Protein AF-A0A935FAE1-F1 (afdb_monomer_lite)

pLDDT: mean 83.18, std 10.54, range [58.38, 96.12]

Foldseek 3Di:
DVVVLVVVLVVLLCCLPPVCCVVPVVVNVVQDPVNSVVVSVVVSVVCVVVVVVVVVVVVVVVVVVPPVVVVVVVVVVVVPPPVVVVVVCVVVVVVVVVVVVVCVVVVVVVVVVVVVVVVVVD

Secondary structure (DSSP, 8-state):
-TTTHHHHHHHHHHIIIIIHHHH-HHHHTT--HHHHHHHHHHHHHHHHHHHHHHHHHHHHHHHHH--HHHHHHHHHHTTSSHHHHHHHHHHHHHHHHHHHHHHHHHHHHHHHHHHHHHHHH-

Sequence (122 aa):
MKKIMPMLESHIDHFLRVKLSDEMPVISMFIGDKTIQKMKSAFMQEIETLFPKVMKQYAVNLKDELDIESIVTAKVAAFSSDKLEDILYQIMSKEFRFVEIIGAVIGFLIGAFQVLITWLTR

Radius of gyration: 40.35 Å; chains: 1; bounding box: 68×27×110 Å

Structure (mmCIF, N/CA/C/O backbone):
data_AF-A0A935FAE1-F1
#
_entry.id   AF-A0A935FAE1-F1
#
loop_
_atom_site.group_PDB
_atom_site.id
_atom_site.type_symbol
_atom_site.label_atom_id
_atom_site.label_alt_id
_atom_site.label_comp_id
_atom_site.label_asym_id
_atom_site.label_entity_id
_atom_site.label_seq_id
_atom_site.pdbx_PDB_ins_code
_atom_site.Cartn_x
_atom_site.Cartn_y
_atom_site.Cartn_z
_atom_site.occupancy
_atom_site.B_iso_or_equiv
_atom_site.auth_seq_id
_atom_site.auth_comp_id
_atom_site.auth_asym_id
_atom_site.auth_atom_id
_atom_site.pdbx_PDB_model_num
ATOM 1 N N . MET A 1 1 ? -8.124 8.651 11.656 1.00 58.38 1 MET A N 1
ATOM 2 C CA . MET A 1 1 ? -8.976 8.289 12.816 1.00 58.38 1 MET A CA 1
ATOM 3 C C . MET A 1 1 ? -10.425 8.766 12.672 1.00 58.38 1 MET A C 1
ATOM 5 O O . MET A 1 1 ? -11.312 7.933 12.778 1.00 58.38 1 MET A O 1
ATOM 9 N N . LYS A 1 2 ? -10.688 10.039 12.317 1.00 62.22 2 LYS A N 1
ATOM 10 C CA . LYS A 1 2 ? -12.053 10.614 12.213 1.00 62.22 2 LYS A CA 1
ATOM 11 C C . LYS A 1 2 ? -13.053 9.896 11.282 1.00 62.22 2 LYS A C 1
ATOM 13 O O . LYS A 1 2 ? -14.246 10.038 11.488 1.00 62.22 2 LYS A O 1
ATOM 18 N N . LYS A 1 3 ? -12.598 9.125 10.284 1.00 72.56 3 LYS A N 1
ATOM 19 C CA . LYS A 1 3 ? -13.487 8.348 9.393 1.00 72.56 3 LYS A CA 1
ATOM 20 C C . LYS A 1 3 ? -13.879 6.967 9.940 1.00 72.56 3 LYS A C 1
ATOM 22 O O . LYS A 1 3 ? -14.879 6.424 9.501 1.00 72.56 3 LYS A O 1
ATOM 27 N N . ILE A 1 4 ? -13.101 6.401 10.870 1.00 80.56 4 ILE A N 1
ATOM 28 C CA . ILE A 1 4 ? -13.286 5.016 11.350 1.00 80.56 4 ILE A CA 1
ATOM 29 C C . ILE A 1 4 ? -14.058 4.993 12.673 1.00 80.56 4 ILE A C 1
ATOM 31 O O . ILE A 1 4 ? -14.903 4.128 12.867 1.00 80.56 4 ILE A O 1
ATOM 35 N N . MET A 1 5 ? -13.836 5.985 13.543 1.00 82.56 5 MET A N 1
ATOM 36 C CA . MET A 1 5 ? -14.587 6.146 14.795 1.00 82.56 5 MET A CA 1
ATOM 37 C C . MET A 1 5 ? -16.115 6.108 14.626 1.00 82.56 5 MET A C 1
ATOM 39 O O . MET A 1 5 ? -16.736 5.323 15.334 1.00 82.56 5 MET A O 1
ATOM 43 N N . PRO A 1 6 ? -16.737 6.843 13.678 1.00 86.31 6 PRO A N 1
ATOM 44 C CA . PRO A 1 6 ? -18.191 6.777 13.505 1.00 86.31 6 PRO A CA 1
ATOM 45 C C . PRO A 1 6 ? -18.682 5.395 13.043 1.00 86.31 6 PRO A C 1
ATOM 47 O O . PRO A 1 6 ? -19.792 4.990 13.377 1.00 86.31 6 PRO A O 1
ATOM 50 N N . MET A 1 7 ? -17.858 4.641 12.306 1.00 87.44 7 MET A N 1
ATOM 51 C CA . MET A 1 7 ? -18.199 3.280 11.883 1.00 87.44 7 MET A CA 1
ATOM 52 C C . MET A 1 7 ? -18.105 2.284 13.049 1.00 87.44 7 MET A C 1
ATOM 54 O O . MET A 1 7 ? -19.021 1.490 13.242 1.00 87.44 7 MET A O 1
ATOM 58 N N . LEU A 1 8 ? -17.053 2.376 13.871 1.00 88.75 8 LEU A N 1
ATOM 59 C CA . LEU A 1 8 ? -16.907 1.576 15.096 1.00 88.75 8 LEU A CA 1
ATOM 60 C C . LEU A 1 8 ? -18.029 1.856 16.094 1.00 88.75 8 LEU A C 1
ATOM 62 O O . LEU A 1 8 ? -18.600 0.926 16.658 1.00 88.75 8 LEU A O 1
ATOM 66 N N . GLU A 1 9 ? -18.386 3.126 16.258 1.00 89.56 9 GLU A N 1
ATOM 67 C CA . GLU A 1 9 ? -19.483 3.545 17.121 1.00 89.56 9 GLU A CA 1
ATOM 68 C C . GLU A 1 9 ? -20.817 2.925 16.683 1.00 89.56 9 GLU A C 1
ATOM 70 O O . GLU A 1 9 ? -21.550 2.377 17.510 1.00 89.56 9 GLU A O 1
ATOM 75 N N . SER A 1 10 ? -21.112 2.975 15.379 1.00 91.12 10 SER A N 1
ATOM 76 C CA . SER A 1 10 ? -22.310 2.360 14.804 1.00 91.12 10 SER A CA 1
ATOM 77 C C . SER A 1 10 ? -22.308 0.838 14.969 1.00 91.12 10 SER A C 1
ATOM 79 O O . SER A 1 10 ? -23.345 0.258 15.290 1.00 91.12 10 SER A O 1
ATOM 81 N N . HIS A 1 11 ? -21.153 0.188 14.811 1.00 91.25 11 HIS A N 1
ATOM 82 C CA . HIS A 1 11 ? -21.037 -1.260 14.961 1.00 91.25 11 HIS A CA 1
ATOM 83 C C . HIS A 1 11 ? -21.222 -1.718 16.416 1.00 91.25 11 HIS A C 1
ATOM 85 O O . HIS A 1 11 ? -21.901 -2.713 16.659 1.00 91.25 11 HIS A O 1
ATOM 91 N N . ILE A 1 12 ? -20.673 -0.978 17.386 1.00 91.38 12 ILE A N 1
ATOM 92 C CA . ILE A 1 12 ? -20.863 -1.258 18.818 1.00 91.38 12 ILE A CA 1
ATOM 93 C C . ILE A 1 12 ? -22.325 -1.074 19.216 1.00 91.38 12 ILE A C 1
ATOM 95 O O . ILE A 1 12 ? -22.876 -1.928 19.908 1.00 91.38 12 ILE A O 1
ATOM 99 N N . ASP A 1 13 ? -22.970 0.006 18.772 1.00 90.44 13 ASP A N 1
ATOM 100 C CA . ASP A 1 13 ? -24.384 0.240 19.076 1.00 90.44 13 ASP A CA 1
ATOM 101 C C . ASP A 1 13 ? -25.273 -0.866 18.482 1.00 90.44 13 ASP A C 1
ATOM 103 O O . ASP A 1 13 ? -26.112 -1.434 19.184 1.00 90.44 13 ASP A O 1
ATOM 107 N N . HIS A 1 14 ? -25.010 -1.262 17.232 1.00 91.69 14 HIS A N 1
ATOM 108 C CA . HIS A 1 14 ? -25.688 -2.391 16.598 1.00 91.69 14 HIS A CA 1
ATOM 109 C C . HIS A 1 14 ? -25.452 -3.706 17.356 1.00 91.69 14 HIS A C 1
ATOM 111 O O . HIS A 1 14 ? -26.395 -4.465 17.586 1.00 91.69 14 HIS A O 1
ATOM 117 N N . PHE A 1 15 ? -24.216 -3.977 17.787 1.00 90.38 15 PHE A N 1
ATOM 118 C CA . PHE A 1 15 ? -23.899 -5.182 18.548 1.00 90.38 15 PHE A CA 1
ATOM 119 C C . PHE A 1 15 ? -24.669 -5.238 19.871 1.00 90.38 15 PHE A C 1
ATOM 121 O O . PHE A 1 15 ? -25.326 -6.237 20.152 1.00 90.38 15 PHE A O 1
ATOM 128 N N . LEU A 1 16 ? -24.636 -4.157 20.654 1.00 90.00 16 LEU A N 1
ATOM 129 C CA . LEU A 1 16 ? -25.272 -4.102 21.972 1.00 90.00 16 LEU A CA 1
ATOM 130 C C . LEU A 1 16 ? -26.803 -4.176 21.903 1.00 90.00 16 LEU A C 1
ATOM 132 O O . LEU A 1 16 ? -27.421 -4.686 22.832 1.00 90.00 16 LEU A O 1
ATOM 136 N N . ARG A 1 17 ? -27.420 -3.671 20.828 1.00 87.19 17 ARG A N 1
ATOM 137 C CA . ARG A 1 17 ? -28.886 -3.646 20.682 1.00 87.19 17 ARG A CA 1
ATOM 138 C C . ARG A 1 17 ? -29.444 -4.894 20.013 1.00 87.19 17 ARG A C 1
ATOM 140 O O . ARG A 1 17 ? -30.463 -5.420 20.457 1.00 87.19 17 ARG A O 1
ATOM 147 N N . VAL A 1 18 ? -28.790 -5.349 18.947 1.00 88.62 18 VAL A N 1
ATOM 148 C CA . VAL A 1 18 ? -29.293 -6.427 18.088 1.00 88.62 18 VAL A CA 1
ATOM 149 C C . VAL A 1 18 ? -28.636 -7.744 18.470 1.00 88.62 18 VAL A C 1
ATOM 151 O O . VAL A 1 18 ? -29.297 -8.641 18.985 1.00 88.62 18 VAL A O 1
ATOM 154 N N . LYS A 1 19 ? -27.318 -7.848 18.276 1.00 87.44 19 LYS A N 1
ATOM 155 C CA . LYS A 1 19 ? -26.590 -9.116 18.431 1.00 87.44 19 LYS A CA 1
ATOM 156 C C . LYS A 1 19 ? -26.567 -9.624 19.872 1.00 87.44 19 LYS A C 1
ATOM 158 O O . LYS A 1 19 ? -26.698 -10.820 20.088 1.00 87.44 19 LYS A O 1
ATOM 163 N N . LEU A 1 20 ? -26.440 -8.735 20.854 1.00 87.62 20 LEU A N 1
ATOM 164 C CA . LEU A 1 20 ? -26.444 -9.113 22.267 1.00 87.62 20 LEU A CA 1
ATOM 165 C C . LEU A 1 20 ? -27.806 -9.668 22.702 1.00 87.62 20 LEU A C 1
ATOM 167 O O . LEU A 1 20 ? -27.858 -10.623 23.469 1.00 87.62 20 LEU A O 1
ATOM 171 N N . SER A 1 21 ? -28.897 -9.089 22.197 1.00 84.75 21 SER A N 1
ATOM 172 C CA . SER A 1 21 ? -30.255 -9.563 22.479 1.00 84.75 21 SER A CA 1
ATOM 173 C C . SER A 1 21 ? -30.541 -10.920 21.842 1.00 84.75 21 SER A C 1
ATOM 175 O O . SER A 1 21 ? -31.266 -11.716 22.431 1.00 84.75 21 SER A O 1
ATOM 177 N N . ASP A 1 22 ? -29.963 -11.171 20.668 1.00 88.00 22 ASP A N 1
ATOM 178 C CA . ASP A 1 22 ? -30.101 -12.420 19.916 1.00 88.00 22 ASP A CA 1
ATOM 179 C C . ASP A 1 22 ? -29.318 -13.572 20.573 1.00 88.00 22 ASP A C 1
ATOM 181 O O . ASP A 1 22 ? -29.855 -14.649 20.814 1.00 88.00 22 ASP A O 1
ATOM 185 N N . GLU A 1 23 ? -28.060 -13.323 20.949 1.00 90.50 23 GLU A N 1
ATOM 186 C CA . GLU A 1 23 ? -27.169 -14.344 21.521 1.00 90.50 23 GLU A CA 1
ATOM 187 C C . GLU A 1 23 ? -27.379 -14.537 23.036 1.00 90.50 23 GLU A C 1
ATOM 1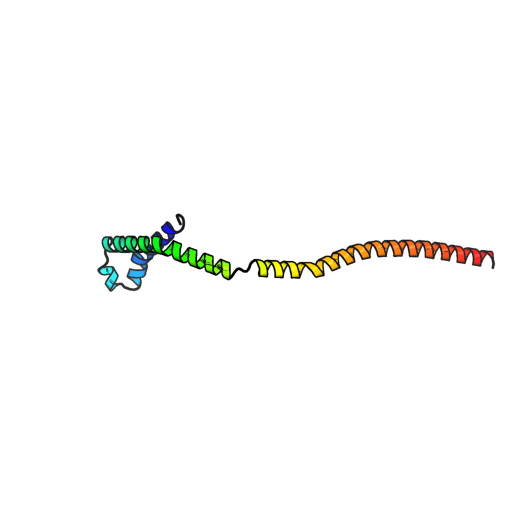89 O O . GLU A 1 23 ? -27.205 -15.635 23.567 1.00 90.50 23 GLU A O 1
ATOM 194 N N . MET A 1 24 ? -27.729 -13.469 23.765 1.00 88.19 24 MET A N 1
ATOM 195 C CA . MET A 1 24 ? -27.830 -13.461 25.233 1.00 88.19 24 MET A CA 1
ATOM 196 C C . MET A 1 24 ? -29.125 -12.788 25.728 1.00 88.19 24 MET A C 1
ATOM 198 O O . MET A 1 24 ? -29.076 -11.778 26.443 1.00 88.19 24 MET A O 1
ATOM 202 N N . PRO A 1 25 ? -30.302 -13.369 25.429 1.00 83.06 25 PRO A N 1
ATOM 203 C CA . PRO A 1 25 ? -31.600 -12.755 25.712 1.00 83.06 25 PRO A CA 1
ATOM 204 C C . PRO A 1 25 ? -31.861 -12.516 27.204 1.00 83.06 25 PRO A C 1
ATOM 206 O O . PRO A 1 25 ? -32.504 -11.539 27.570 1.00 83.06 25 PRO A O 1
ATOM 209 N N . VAL A 1 26 ? -31.342 -13.362 28.102 1.00 87.88 26 VAL A N 1
ATOM 210 C CA . VAL A 1 26 ? -31.504 -13.152 29.555 1.00 87.88 26 VAL A CA 1
ATOM 211 C C . VAL A 1 26 ? -30.785 -11.884 30.008 1.00 87.88 26 VAL A C 1
ATOM 213 O O . VAL A 1 26 ? -31.309 -11.147 30.835 1.00 87.88 26 VAL A O 1
ATOM 216 N N . ILE A 1 27 ? -29.603 -11.603 29.456 1.00 83.69 27 ILE A N 1
ATOM 217 C CA . ILE A 1 27 ? -28.794 -10.451 29.860 1.00 83.69 27 ILE A CA 1
ATOM 218 C C . ILE A 1 27 ? -29.365 -9.157 29.274 1.00 83.69 27 ILE A C 1
ATOM 220 O O . ILE A 1 27 ? -29.403 -8.144 29.974 1.00 83.69 27 ILE A O 1
ATOM 224 N N . SER A 1 28 ? -29.865 -9.181 28.036 1.00 82.81 28 SER A N 1
ATOM 225 C CA . SER A 1 28 ? -30.461 -7.995 27.408 1.00 82.81 28 SER A CA 1
ATOM 226 C C . SER A 1 28 ? -31.678 -7.465 28.176 1.00 82.81 28 SER A C 1
ATOM 228 O O . SER A 1 28 ? -31.849 -6.253 28.269 1.00 82.81 28 SER A O 1
ATOM 230 N N . MET A 1 29 ? -32.456 -8.336 28.830 1.00 80.38 29 MET A N 1
ATOM 231 C CA . MET A 1 29 ? -33.584 -7.926 29.682 1.00 80.38 29 MET A CA 1
ATOM 232 C C . MET A 1 29 ? -33.161 -7.087 30.902 1.00 80.38 29 MET A C 1
ATOM 234 O O . MET A 1 29 ? -33.939 -6.263 31.380 1.00 80.38 29 MET A O 1
ATOM 238 N N . PHE A 1 30 ? -31.932 -7.264 31.399 1.00 83.69 30 PHE A N 1
ATOM 239 C CA . PHE A 1 30 ? -31.373 -6.477 32.508 1.00 83.69 30 PHE A CA 1
ATOM 240 C C . PHE A 1 30 ? -30.548 -5.268 32.034 1.00 83.69 30 PHE A C 1
ATOM 242 O O . PHE A 1 30 ? -30.218 -4.386 32.833 1.00 83.69 30 PHE A O 1
ATOM 249 N N . ILE A 1 31 ? -30.217 -5.195 30.741 1.00 84.19 31 ILE A N 1
ATOM 250 C CA . ILE A 1 31 ? -29.442 -4.107 30.141 1.00 84.19 31 ILE A CA 1
ATOM 251 C C . ILE A 1 31 ? -30.398 -3.126 29.451 1.00 84.19 31 ILE A C 1
ATOM 253 O O . ILE A 1 31 ? -30.781 -3.286 28.299 1.00 84.19 31 ILE A O 1
ATOM 257 N N . GLY A 1 32 ? -30.752 -2.054 30.161 1.00 85.25 32 GLY A N 1
ATOM 258 C CA . GLY A 1 32 ? -31.488 -0.929 29.575 1.00 85.25 32 GLY A CA 1
ATOM 259 C C . GLY A 1 32 ? -30.595 0.041 28.788 1.00 85.25 32 GLY A C 1
ATOM 260 O O . GLY A 1 32 ? -29.365 -0.002 28.878 1.00 85.25 32 GLY A O 1
ATOM 261 N N . ASP A 1 33 ? -31.212 1.006 28.097 1.00 86.50 33 ASP A N 1
ATOM 262 C CA . ASP A 1 33 ? -30.517 2.013 27.273 1.00 86.50 33 ASP A CA 1
A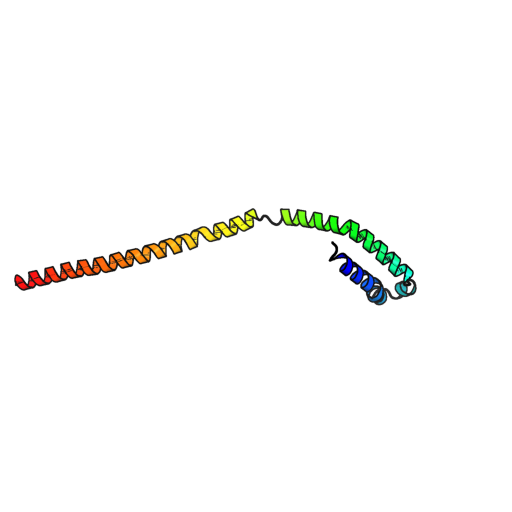TOM 263 C C . ASP A 1 33 ? -29.385 2.747 28.006 1.00 86.50 33 ASP A C 1
ATOM 265 O O . ASP A 1 33 ? -28.328 3.004 27.434 1.00 86.50 33 ASP A O 1
ATOM 269 N N . LYS A 1 34 ? -29.567 3.062 29.296 1.00 87.88 34 LYS A N 1
ATOM 270 C CA . LYS A 1 34 ? -28.531 3.724 30.109 1.00 87.88 34 LYS A CA 1
ATOM 271 C C . LYS A 1 34 ? -27.273 2.868 30.260 1.00 87.88 34 LYS A C 1
ATOM 273 O O . LYS A 1 34 ? -26.167 3.406 30.246 1.00 87.88 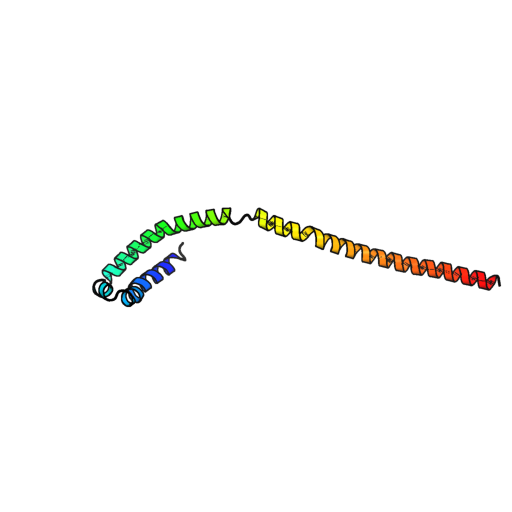34 LYS A O 1
ATOM 278 N N . THR A 1 35 ? -27.434 1.557 30.414 1.00 88.94 35 THR A N 1
ATOM 279 C CA . THR A 1 35 ? -26.313 0.618 30.520 1.00 88.94 35 THR A CA 1
ATOM 280 C C . THR A 1 35 ? -25.640 0.453 29.161 1.00 88.94 35 THR A C 1
ATOM 282 O O . THR A 1 35 ? -24.415 0.538 29.097 1.00 88.94 35 THR A O 1
ATOM 285 N N . ILE A 1 36 ? -26.420 0.354 28.076 1.00 89.00 36 ILE A N 1
ATOM 286 C CA . ILE A 1 36 ? -25.898 0.325 26.697 1.00 89.00 36 ILE A CA 1
ATOM 287 C C . ILE A 1 36 ? -25.024 1.551 26.424 1.00 89.00 36 ILE A C 1
ATOM 289 O O . ILE A 1 36 ? -23.890 1.402 25.977 1.00 89.00 36 ILE A O 1
ATOM 293 N N . GLN A 1 37 ? -25.501 2.757 26.745 1.00 90.44 37 GLN A N 1
ATOM 294 C CA . GLN A 1 37 ? -24.737 3.987 26.511 1.00 90.44 37 GLN A CA 1
ATOM 295 C C . GLN A 1 37 ? -23.441 4.041 27.331 1.00 90.44 37 GLN A C 1
ATOM 297 O O . GLN A 1 37 ? -22.404 4.454 26.812 1.00 90.44 37 GLN A O 1
ATOM 302 N N . LYS A 1 38 ? -23.459 3.578 28.589 1.00 91.00 38 LYS A N 1
ATOM 303 C CA . LYS A 1 38 ? -22.238 3.481 29.407 1.00 91.00 38 LYS A CA 1
ATOM 304 C C . LYS A 1 38 ? -21.233 2.490 28.822 1.00 91.00 38 LYS A C 1
ATOM 306 O O . LYS A 1 38 ? -20.055 2.821 28.730 1.00 91.00 38 LYS A O 1
ATOM 311 N N . MET A 1 39 ? -21.690 1.308 28.407 1.00 90.00 39 MET A N 1
ATOM 312 C CA . MET A 1 39 ? -20.827 0.297 27.786 1.00 90.00 39 MET A CA 1
ATOM 313 C C . MET A 1 39 ? -20.255 0.798 26.461 1.00 90.00 39 MET A C 1
ATOM 315 O O . MET A 1 39 ? -19.050 0.712 26.246 1.00 90.00 39 MET A O 1
ATOM 319 N N . LYS A 1 40 ? -21.093 1.399 25.610 1.00 90.88 40 LYS A N 1
ATOM 320 C CA . LYS A 1 40 ? -20.675 2.037 24.360 1.00 90.88 40 LYS A CA 1
ATOM 321 C C . LYS A 1 40 ? -19.588 3.083 24.609 1.00 90.88 40 LYS A C 1
ATOM 323 O O . LYS A 1 40 ? -18.545 3.032 23.968 1.00 90.88 40 LYS A O 1
ATOM 328 N N . SER A 1 41 ? -19.800 3.993 25.561 1.00 92.31 41 SER A N 1
ATOM 329 C CA . SER A 1 41 ? -18.817 5.028 25.901 1.00 92.31 41 SER A CA 1
ATOM 330 C C . SER A 1 41 ? -17.500 4.434 26.406 1.00 92.31 41 SER A C 1
ATOM 332 O O . SER A 1 41 ? -16.440 4.891 25.988 1.00 92.31 41 SER A O 1
ATOM 334 N N . ALA A 1 42 ? -17.554 3.417 27.272 1.00 93.19 42 ALA A N 1
ATOM 335 C CA . ALA A 1 42 ? -16.360 2.750 27.788 1.00 93.19 42 ALA A CA 1
ATOM 336 C C . ALA A 1 42 ? -15.571 2.049 26.669 1.00 93.19 42 ALA A C 1
ATOM 338 O O . ALA A 1 42 ? -14.359 2.220 26.567 1.00 93.19 42 ALA A O 1
ATOM 339 N N . PHE A 1 43 ? -16.258 1.328 25.777 1.00 92.12 43 PHE A N 1
ATOM 340 C CA . PHE A 1 43 ? -15.612 0.682 24.635 1.00 92.12 43 PHE A CA 1
ATOM 341 C C . PHE A 1 43 ? -15.000 1.685 23.662 1.00 92.12 43 PHE A C 1
ATOM 343 O O . PHE A 1 43 ? -13.883 1.471 23.200 1.00 92.12 43 PHE A O 1
ATOM 350 N N . MET A 1 44 ? -15.695 2.786 23.365 1.00 91.56 44 MET A N 1
ATOM 351 C CA . MET A 1 44 ? -15.163 3.823 22.478 1.00 91.56 44 MET A CA 1
ATOM 352 C C . MET A 1 44 ? -13.882 4.447 23.039 1.00 91.56 44 MET A C 1
ATOM 354 O O . MET A 1 44 ? -12.929 4.648 22.290 1.00 91.56 44 MET A O 1
ATOM 358 N N . GLN A 1 45 ? -13.831 4.688 24.349 1.00 92.69 45 GLN A N 1
ATOM 359 C CA . GLN A 1 45 ? -12.657 5.250 25.016 1.00 92.69 45 GLN A CA 1
ATOM 360 C C . GLN A 1 45 ? -11.455 4.288 24.990 1.00 92.69 45 GLN A C 1
ATOM 362 O O . GLN A 1 45 ? -10.317 4.698 24.731 1.00 92.69 45 GLN A O 1
ATOM 367 N N . GLU A 1 46 ? -11.711 2.994 25.190 1.00 92.25 46 GLU A N 1
ATOM 368 C CA . GLU A 1 46 ? -10.679 1.958 25.108 1.00 92.25 46 GLU A CA 1
ATOM 369 C C . GLU A 1 46 ? -10.154 1.814 23.670 1.00 92.25 46 GLU A C 1
ATOM 371 O O . GLU A 1 46 ? -8.945 1.793 23.428 1.00 92.25 46 GLU A O 1
ATOM 376 N N . ILE A 1 47 ? -11.058 1.807 22.688 1.00 90.62 47 ILE A N 1
ATOM 377 C CA . ILE A 1 47 ? -10.718 1.746 21.263 1.00 90.62 47 ILE A CA 1
ATOM 378 C C . ILE A 1 47 ? -9.890 2.955 20.836 1.00 90.62 47 ILE A C 1
ATOM 380 O O . ILE A 1 47 ? -8.897 2.780 20.133 1.00 90.62 47 ILE A O 1
ATOM 384 N N . GLU A 1 48 ? -10.249 4.167 21.256 1.00 89.25 48 GLU A N 1
ATOM 385 C CA . GLU A 1 48 ? -9.497 5.379 20.915 1.00 89.25 48 GLU A CA 1
ATOM 386 C C . GLU A 1 48 ? -8.045 5.310 21.420 1.00 89.25 48 GLU A C 1
ATOM 388 O O . GLU A 1 48 ? -7.124 5.800 20.762 1.00 89.25 48 GLU A O 1
ATOM 393 N N . THR A 1 49 ? -7.823 4.607 22.532 1.00 90.00 49 THR A N 1
ATOM 394 C CA . THR A 1 49 ? -6.496 4.396 23.122 1.00 90.00 49 THR A CA 1
ATOM 395 C C . THR A 1 49 ? -5.726 3.241 22.467 1.00 90.00 49 THR A C 1
ATOM 397 O O . THR A 1 49 ? -4.512 3.342 22.250 1.00 90.00 49 THR A O 1
ATOM 400 N N . LEU A 1 50 ? -6.399 2.131 22.150 1.00 89.50 50 LEU A N 1
ATOM 401 C CA . LEU A 1 50 ? -5.772 0.916 21.613 1.00 89.50 50 LEU A CA 1
ATOM 402 C C . LEU A 1 50 ? -5.545 0.974 20.101 1.00 89.50 50 LEU A C 1
ATOM 404 O O . LEU A 1 50 ? -4.492 0.548 19.622 1.00 89.50 50 LEU A O 1
ATOM 408 N N . PHE A 1 51 ? -6.487 1.536 19.346 1.00 87.62 51 PHE A N 1
ATOM 409 C CA . PHE A 1 51 ? -6.430 1.624 17.888 1.00 87.62 51 PHE A CA 1
ATOM 410 C C . PHE A 1 51 ? -5.110 2.214 17.354 1.00 87.62 51 PHE A C 1
ATOM 412 O O . PHE A 1 51 ? -4.482 1.578 16.503 1.00 87.62 51 PHE A O 1
ATOM 419 N N . PRO A 1 52 ? -4.615 3.373 17.839 1.00 87.38 52 PRO A N 1
ATOM 420 C CA . PRO A 1 52 ? -3.348 3.920 17.360 1.00 87.38 52 PRO A CA 1
ATOM 421 C C . PRO A 1 52 ? -2.144 3.031 17.699 1.00 87.38 52 PRO A C 1
ATOM 423 O O . PRO A 1 52 ? -1.207 2.969 16.904 1.00 87.38 52 PRO A O 1
ATOM 426 N N . LYS A 1 53 ? -2.160 2.313 18.832 1.00 89.88 53 LYS A N 1
ATOM 427 C CA . LYS A 1 53 ? -1.083 1.378 19.202 1.00 89.88 53 LYS A CA 1
ATOM 428 C C . LYS A 1 53 ? -1.044 0.182 18.253 1.00 89.88 53 LYS A C 1
ATOM 430 O O . LYS A 1 53 ? 0.021 -0.125 17.721 1.00 89.88 53 LYS A O 1
ATOM 435 N N . VAL A 1 54 ? -2.204 -0.421 17.984 1.00 88.44 54 VAL A N 1
ATOM 436 C CA . VAL A 1 54 ? -2.338 -1.546 17.045 1.00 88.44 54 VAL A CA 1
ATOM 437 C C . VAL A 1 54 ? -1.905 -1.126 15.645 1.00 88.44 54 VAL A C 1
ATOM 439 O O . VAL A 1 54 ? -1.072 -1.792 15.040 1.00 88.44 54 VAL A O 1
ATOM 442 N N . MET A 1 55 ? -2.387 0.019 15.153 1.00 86.31 55 MET A N 1
ATOM 443 C CA . MET A 1 55 ? -2.003 0.526 13.833 1.00 86.31 55 MET A CA 1
ATOM 444 C C . MET A 1 55 ? -0.507 0.820 13.730 1.00 86.31 55 MET A C 1
ATOM 446 O O . MET A 1 55 ? 0.095 0.547 12.695 1.00 86.31 55 MET A O 1
ATOM 450 N N . LYS A 1 56 ? 0.109 1.357 14.789 1.00 87.19 56 LYS A N 1
ATOM 451 C CA . LYS A 1 56 ? 1.552 1.612 14.815 1.00 87.19 56 LYS A CA 1
ATOM 452 C C . LYS A 1 56 ? 2.345 0.307 14.758 1.00 87.19 56 LYS A C 1
ATOM 454 O O . LYS A 1 56 ? 3.295 0.223 13.991 1.00 87.19 56 LYS A O 1
ATOM 459 N N . GLN A 1 57 ? 1.949 -0.699 15.532 1.00 86.94 57 GLN A N 1
ATOM 460 C CA . GLN A 1 57 ? 2.606 -2.005 15.528 1.00 86.94 57 GLN A CA 1
ATOM 461 C C . GLN A 1 57 ? 2.428 -2.724 14.185 1.00 86.94 57 GLN A C 1
ATOM 463 O O . GLN A 1 57 ? 3.388 -3.260 13.644 1.00 86.94 57 GLN A O 1
ATOM 468 N N . TYR A 1 58 ? 1.233 -2.648 13.598 1.00 84.12 58 TYR A N 1
ATOM 469 C CA . TYR A 1 58 ? 0.964 -3.198 12.273 1.00 84.12 58 TYR A CA 1
ATOM 470 C C . TYR A 1 58 ? 1.783 -2.490 11.187 1.00 84.12 58 TYR A C 1
ATOM 472 O O . TYR A 1 58 ? 2.360 -3.145 10.331 1.00 84.12 58 TYR A O 1
ATOM 480 N N . ALA A 1 59 ? 1.908 -1.161 11.248 1.00 81.12 59 ALA A N 1
ATOM 481 C CA . ALA A 1 59 ? 2.738 -0.402 10.314 1.00 81.12 59 ALA A CA 1
ATOM 482 C C . ALA A 1 59 ? 4.234 -0.738 10.431 1.00 81.12 59 ALA A C 1
ATOM 484 O O . ALA A 1 59 ? 4.932 -0.707 9.423 1.00 81.12 59 ALA A O 1
ATOM 485 N N . VAL A 1 60 ? 4.726 -1.051 11.635 1.00 79.25 60 VAL A N 1
ATOM 486 C CA . VAL A 1 60 ? 6.108 -1.516 11.844 1.00 79.25 60 VAL A CA 1
ATOM 487 C C . VAL A 1 60 ? 6.300 -2.902 11.232 1.00 79.25 60 VAL A C 1
ATOM 489 O O . VAL A 1 60 ? 7.186 -3.063 10.403 1.00 79.25 60 VAL A O 1
ATOM 492 N N . ASN A 1 61 ? 5.418 -3.855 11.539 1.00 76.62 61 ASN A N 1
ATOM 493 C CA . ASN A 1 61 ? 5.503 -5.213 10.995 1.00 76.62 61 ASN A CA 1
ATOM 494 C C . ASN A 1 61 ? 5.381 -5.237 9.464 1.00 76.62 61 ASN A C 1
ATOM 496 O O . ASN A 1 61 ? 6.140 -5.924 8.796 1.00 76.62 61 ASN A O 1
ATOM 500 N N . LEU A 1 62 ? 4.478 -4.431 8.894 1.00 74.06 62 LEU A N 1
ATOM 501 C CA . LEU A 1 62 ? 4.366 -4.284 7.443 1.00 74.06 62 LEU A CA 1
ATOM 502 C C . LEU A 1 62 ? 5.636 -3.707 6.821 1.00 74.06 62 LEU A C 1
ATOM 504 O O . LEU A 1 62 ? 5.948 -4.045 5.689 1.00 74.06 62 LEU A O 1
ATOM 508 N N . LYS A 1 63 ? 6.349 -2.818 7.520 1.00 65.94 63 LYS A N 1
ATOM 509 C CA . LYS A 1 63 ? 7.604 -2.243 7.029 1.00 65.94 63 LYS A CA 1
ATOM 510 C C . LYS A 1 63 ? 8.750 -3.259 7.060 1.00 65.94 63 LYS A C 1
ATOM 512 O O . LYS A 1 63 ? 9.605 -3.191 6.187 1.00 65.94 63 LYS A O 1
ATOM 517 N N . ASP A 1 64 ? 8.736 -4.179 8.021 1.00 65.00 64 ASP A N 1
ATOM 518 C CA . ASP A 1 64 ? 9.703 -5.280 8.105 1.00 65.00 64 ASP A CA 1
ATOM 519 C C . ASP A 1 64 ? 9.386 -6.419 7.114 1.00 65.00 64 ASP A C 1
ATOM 521 O O . ASP A 1 64 ? 10.301 -7.069 6.620 1.00 65.00 64 ASP A O 1
ATOM 525 N N . GLU A 1 65 ? 8.111 -6.650 6.778 1.00 62.06 65 GLU A N 1
ATOM 526 C CA . GLU A 1 65 ? 7.700 -7.673 5.797 1.00 62.06 65 GLU A CA 1
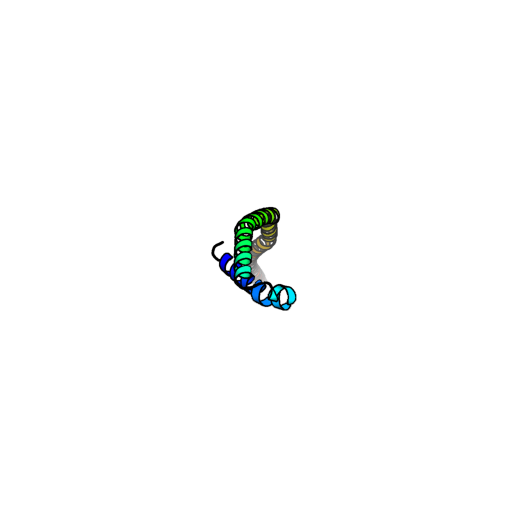ATOM 527 C C . GLU A 1 65 ? 7.721 -7.173 4.339 1.00 62.06 65 GLU A C 1
ATOM 529 O O . GLU A 1 65 ? 7.955 -7.958 3.417 1.00 62.06 65 GLU A O 1
ATOM 534 N N . LEU A 1 66 ? 7.501 -5.874 4.092 1.00 59.22 66 LEU A N 1
ATOM 535 C CA . LEU A 1 66 ? 7.679 -5.253 2.775 1.00 59.22 66 LEU A CA 1
ATOM 536 C C . LEU A 1 66 ? 9.138 -4.850 2.585 1.00 59.22 66 LEU A C 1
ATOM 538 O O . LEU A 1 66 ? 9.488 -3.668 2.616 1.00 59.22 66 LEU A O 1
ATOM 542 N N . ASP A 1 67 ? 9.975 -5.840 2.304 1.00 64.62 67 ASP A N 1
ATOM 543 C CA . ASP A 1 67 ? 11.313 -5.615 1.774 1.00 64.62 67 ASP A CA 1
ATOM 544 C C . ASP A 1 67 ? 11.194 -5.119 0.318 1.00 64.62 67 ASP A C 1
ATOM 546 O O . ASP A 1 67 ? 11.332 -5.859 -0.660 1.00 64.62 67 ASP A O 1
ATOM 550 N N . ILE A 1 68 ? 10.807 -3.848 0.170 1.00 64.75 68 ILE A N 1
ATOM 551 C CA . ILE A 1 68 ? 10.604 -3.168 -1.117 1.00 64.75 68 ILE A CA 1
ATOM 552 C C . ILE A 1 68 ? 11.878 -3.268 -1.963 1.00 64.75 68 ILE A C 1
ATOM 554 O O . ILE A 1 68 ? 11.785 -3.362 -3.185 1.00 64.75 68 ILE A O 1
ATOM 558 N N . GLU A 1 69 ? 13.049 -3.308 -1.326 1.00 65.94 69 GLU A N 1
ATOM 559 C CA . GLU A 1 69 ? 14.333 -3.520 -1.987 1.00 65.94 69 GLU A CA 1
ATOM 560 C C . GLU A 1 69 ? 14.377 -4.880 -2.693 1.00 65.94 69 GLU A C 1
ATOM 562 O O . GLU A 1 69 ? 14.705 -4.934 -3.880 1.00 65.94 69 GLU A O 1
ATOM 567 N N . SER A 1 70 ? 13.940 -5.959 -2.035 1.00 69.19 70 SER A N 1
ATOM 568 C CA . SER A 1 70 ? 13.839 -7.290 -2.654 1.00 69.19 70 SER A CA 1
ATOM 569 C C . SER A 1 70 ? 12.836 -7.332 -3.821 1.00 69.19 70 SER A C 1
ATOM 571 O O . SER A 1 70 ? 13.137 -7.883 -4.883 1.00 69.19 70 SER A O 1
ATOM 573 N N . ILE A 1 71 ? 11.672 -6.684 -3.677 1.00 73.19 71 ILE A N 1
ATOM 574 C CA . ILE A 1 71 ? 10.615 -6.650 -4.704 1.00 73.19 71 ILE A CA 1
ATOM 575 C C . ILE A 1 71 ? 11.077 -5.855 -5.931 1.00 73.19 71 ILE A C 1
ATOM 577 O O . ILE A 1 71 ? 10.837 -6.260 -7.073 1.00 73.19 71 ILE A O 1
ATOM 581 N N . VAL A 1 72 ? 11.745 -4.721 -5.711 1.00 68.25 72 VAL A N 1
ATOM 582 C CA . VAL A 1 72 ? 12.303 -3.885 -6.779 1.00 68.25 72 VAL A CA 1
ATOM 583 C C . VAL A 1 72 ? 13.476 -4.596 -7.446 1.00 68.25 72 VAL A C 1
ATOM 585 O O . VAL A 1 72 ? 13.513 -4.646 -8.673 1.00 68.25 72 VAL A O 1
ATOM 588 N N . THR A 1 73 ? 14.377 -5.217 -6.683 1.00 72.00 73 THR A N 1
ATOM 589 C CA . THR A 1 73 ? 15.514 -5.978 -7.227 1.00 72.00 73 THR A CA 1
ATOM 590 C C . THR A 1 73 ? 15.039 -7.142 -8.092 1.00 72.00 73 THR A C 1
ATOM 592 O O . THR A 1 73 ? 15.510 -7.292 -9.217 1.00 72.00 73 THR A O 1
ATOM 595 N N . ALA A 1 74 ? 14.044 -7.908 -7.637 1.00 71.00 74 ALA A N 1
ATOM 596 C CA . ALA A 1 74 ? 13.446 -8.989 -8.418 1.00 71.00 74 ALA A CA 1
ATOM 597 C C . ALA A 1 74 ? 12.790 -8.480 -9.717 1.00 71.00 74 ALA A C 1
ATOM 599 O O . ALA A 1 74 ? 12.966 -9.079 -10.779 1.00 71.00 74 ALA A O 1
ATOM 600 N N . LYS A 1 75 ? 12.082 -7.341 -9.667 1.00 67.12 75 LYS A N 1
ATOM 601 C CA . LYS A 1 75 ? 11.504 -6.702 -10.863 1.00 67.12 75 LYS A CA 1
ATOM 602 C C . LYS A 1 75 ? 12.568 -6.172 -11.822 1.00 67.12 75 LYS A C 1
ATOM 604 O O . LYS A 1 75 ? 12.379 -6.285 -13.024 1.00 67.12 75 LYS A O 1
ATOM 609 N N . VAL A 1 76 ? 13.662 -5.599 -11.330 1.00 65.75 76 VAL A N 1
ATOM 610 C CA . VAL A 1 76 ? 14.740 -5.054 -12.173 1.00 65.75 76 VAL A CA 1
ATOM 611 C C . VAL A 1 76 ? 15.573 -6.178 -12.796 1.00 65.75 76 VAL A C 1
ATOM 613 O O . VAL A 1 76 ? 15.895 -6.105 -13.981 1.00 65.75 76 VAL A O 1
ATOM 616 N N . ALA A 1 77 ? 15.847 -7.251 -12.049 1.00 66.19 77 ALA A N 1
ATOM 617 C CA . ALA A 1 77 ? 16.525 -8.442 -12.559 1.00 66.19 77 ALA A CA 1
ATOM 618 C C . ALA A 1 77 ? 15.728 -9.127 -13.682 1.00 66.19 77 ALA A C 1
ATOM 620 O O . ALA A 1 77 ? 16.309 -9.556 -14.674 1.00 66.19 77 ALA A O 1
ATOM 621 N N . ALA A 1 78 ? 14.397 -9.154 -13.577 1.00 63.91 78 ALA A N 1
ATOM 622 C CA . ALA A 1 78 ? 13.522 -9.680 -14.625 1.00 63.91 78 ALA A CA 1
ATOM 623 C C . ALA A 1 78 ? 13.435 -8.785 -15.882 1.00 63.91 78 ALA A C 1
ATOM 625 O O . ALA A 1 78 ? 12.884 -9.207 -16.891 1.00 63.91 78 ALA A O 1
ATOM 626 N N . PHE A 1 79 ? 13.946 -7.549 -15.843 1.00 59.94 79 PHE A N 1
ATOM 627 C CA . PHE A 1 79 ? 13.845 -6.587 -16.949 1.00 59.94 79 PHE A CA 1
ATOM 628 C C . PHE A 1 79 ? 15.112 -6.479 -17.810 1.00 59.94 79 PHE A C 1
ATOM 630 O O . PHE A 1 79 ? 15.061 -5.844 -18.865 1.00 59.94 79 PHE A O 1
ATOM 637 N N . SER A 1 80 ? 16.245 -7.046 -17.384 1.00 61.25 80 SER A N 1
ATOM 638 C CA . SER A 1 80 ? 17.548 -6.724 -17.981 1.00 61.25 80 SER A CA 1
ATOM 639 C C . SER A 1 80 ? 17.974 -7.619 -19.143 1.00 61.25 80 SER A C 1
ATOM 641 O O . SER A 1 80 ? 18.698 -7.131 -19.999 1.00 61.25 80 SER A O 1
ATOM 643 N N . SER A 1 81 ? 17.543 -8.880 -19.227 1.00 61.06 81 SER A N 1
ATOM 644 C CA . SER A 1 81 ? 18.030 -9.781 -20.291 1.00 61.06 81 SER A CA 1
ATOM 645 C C . SER A 1 81 ? 17.154 -9.721 -21.546 1.00 61.06 81 SER A C 1
ATOM 647 O O . SER A 1 81 ? 17.645 -9.371 -22.617 1.00 61.06 81 SER A O 1
ATOM 649 N N . ASP A 1 82 ? 15.842 -9.912 -21.397 1.00 65.25 82 ASP A N 1
ATOM 650 C CA . ASP A 1 82 ? 14.923 -10.045 -22.539 1.00 65.25 82 ASP A CA 1
ATOM 651 C C . ASP A 1 82 ? 14.816 -8.760 -23.381 1.00 65.25 82 ASP A C 1
ATOM 653 O O . AS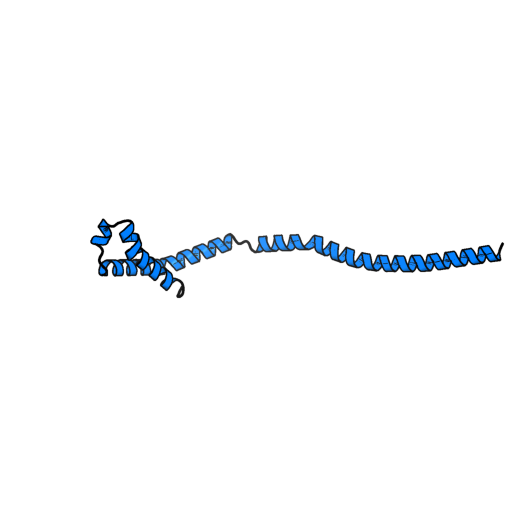P A 1 82 ? 14.797 -8.802 -24.609 1.00 65.25 82 ASP A O 1
ATOM 657 N N . LYS A 1 83 ? 14.812 -7.578 -22.744 1.00 66.56 83 LYS A N 1
ATOM 658 C CA . LYS A 1 83 ? 14.744 -6.298 -23.474 1.00 66.56 83 LYS A CA 1
ATOM 659 C C . LYS A 1 83 ? 16.043 -5.934 -24.183 1.00 66.56 83 LYS A C 1
ATOM 661 O O . LYS A 1 83 ? 15.997 -5.269 -25.216 1.00 66.56 83 LYS A O 1
ATOM 666 N N . LEU A 1 84 ? 17.187 -6.302 -23.608 1.00 67.00 84 LEU A N 1
ATOM 667 C CA . LEU A 1 84 ? 18.484 -6.056 -24.234 1.00 67.00 84 LEU A CA 1
ATOM 668 C C . LEU A 1 84 ? 18.615 -6.904 -25.495 1.00 67.00 84 LEU A C 1
ATOM 670 O O . LEU A 1 84 ? 19.020 -6.370 -26.524 1.00 67.00 84 LEU A O 1
ATOM 674 N N . GLU A 1 85 ? 18.194 -8.168 -25.434 1.00 73.44 85 GLU A N 1
ATOM 675 C CA . GLU A 1 85 ? 18.151 -9.061 -26.591 1.00 73.44 85 GLU A CA 1
ATOM 676 C C . GLU A 1 85 ? 17.206 -8.539 -27.686 1.00 73.44 85 GLU A C 1
ATOM 678 O O . GLU A 1 85 ? 17.627 -8.427 -28.838 1.00 73.44 85 GLU A O 1
ATOM 683 N N . ASP A 1 86 ? 15.993 -8.099 -27.330 1.00 77.56 86 ASP A N 1
ATOM 684 C CA . ASP A 1 86 ? 15.027 -7.518 -28.278 1.00 77.56 86 ASP A CA 1
ATOM 685 C C . ASP A 1 86 ? 15.568 -6.273 -29.002 1.00 77.56 86 ASP A C 1
ATOM 687 O O . ASP A 1 86 ? 15.390 -6.113 -30.215 1.00 77.56 86 ASP A O 1
ATOM 691 N N . ILE A 1 87 ? 16.244 -5.374 -28.278 1.00 75.00 87 ILE A N 1
ATOM 692 C CA . ILE A 1 87 ? 16.846 -4.166 -28.864 1.00 75.00 87 ILE A CA 1
ATOM 693 C C . ILE A 1 87 ? 17.992 -4.547 -29.809 1.00 75.00 87 ILE A C 1
ATOM 695 O O . ILE A 1 87 ? 18.091 -3.999 -30.911 1.00 75.00 87 ILE A O 1
ATOM 699 N N . LEU A 1 88 ? 18.834 -5.503 -29.409 1.00 76.62 88 LEU A N 1
ATOM 700 C CA . LEU A 1 88 ? 19.953 -5.987 -30.219 1.00 76.62 88 LEU A CA 1
ATOM 701 C C . LEU A 1 88 ? 19.452 -6.647 -31.513 1.00 76.62 88 LEU A C 1
ATOM 703 O O . LEU A 1 88 ? 19.939 -6.314 -32.597 1.00 76.62 88 LEU A O 1
ATOM 707 N N . TYR A 1 89 ? 18.424 -7.497 -31.429 1.00 79.00 89 TYR A N 1
ATOM 708 C CA . TYR A 1 89 ? 17.798 -8.138 -32.590 1.00 79.00 89 TYR A CA 1
ATOM 709 C C . TYR A 1 89 ? 17.156 -7.124 -33.546 1.00 79.00 89 TYR A C 1
ATOM 711 O O . TYR A 1 89 ? 17.315 -7.223 -34.769 1.00 79.00 89 TYR A O 1
ATOM 719 N N . GLN A 1 90 ? 16.468 -6.109 -33.015 1.00 80.19 90 GLN A N 1
ATOM 720 C CA . GLN A 1 90 ? 15.859 -5.059 -33.836 1.00 80.19 90 GLN A CA 1
ATOM 721 C C . GLN A 1 90 ? 16.895 -4.236 -34.607 1.00 80.19 90 GLN A C 1
ATOM 723 O O . GLN A 1 90 ? 16.650 -3.890 -35.765 1.00 80.19 90 GLN A O 1
ATOM 728 N N . ILE A 1 91 ? 18.045 -3.936 -34.002 1.00 78.31 91 ILE A N 1
ATOM 729 C CA . ILE A 1 91 ? 19.127 -3.208 -34.677 1.00 78.31 91 ILE A CA 1
ATOM 730 C C . ILE A 1 91 ? 19.787 -4.105 -35.731 1.00 78.31 91 ILE A C 1
ATOM 732 O O . ILE A 1 91 ? 19.884 -3.703 -36.892 1.00 78.31 91 ILE A O 1
ATOM 736 N N . MET A 1 92 ? 20.163 -5.338 -35.370 1.00 77.50 92 MET A N 1
ATOM 737 C CA . MET A 1 92 ? 20.823 -6.259 -36.303 1.00 77.50 92 MET A CA 1
ATOM 738 C C . MET A 1 92 ? 19.962 -6.578 -37.530 1.00 77.50 92 MET A C 1
ATOM 740 O O . MET A 1 92 ? 20.472 -6.598 -38.646 1.00 77.50 92 MET A O 1
ATOM 744 N N . SER A 1 93 ? 18.652 -6.786 -37.356 1.00 78.31 93 SER A N 1
ATOM 745 C CA . SER A 1 93 ? 17.752 -7.109 -38.476 1.00 78.31 93 SER A CA 1
ATOM 746 C C . SER A 1 93 ? 17.692 -6.013 -39.551 1.00 78.31 93 SER A C 1
ATOM 748 O O . SER A 1 93 ? 17.569 -6.318 -40.740 1.00 78.31 93 SER A O 1
ATOM 750 N N . LYS A 1 94 ? 17.815 -4.735 -39.165 1.00 79.56 94 LYS A N 1
ATOM 751 C CA . LYS A 1 94 ? 17.832 -3.607 -40.110 1.00 79.56 94 LYS A CA 1
ATOM 752 C C . LYS A 1 94 ? 19.139 -3.543 -40.893 1.00 79.56 94 LYS A C 1
ATOM 754 O O . LYS A 1 94 ? 19.101 -3.379 -42.112 1.00 79.56 94 LYS A O 1
ATOM 759 N N . GLU A 1 95 ? 20.265 -3.718 -40.209 1.00 82.69 95 GLU A N 1
ATOM 760 C CA . GLU A 1 95 ? 21.594 -3.716 -40.832 1.00 82.69 95 GLU A CA 1
ATOM 761 C C . GLU A 1 95 ? 21.772 -4.912 -41.780 1.00 82.69 95 GLU A C 1
ATOM 763 O O . GLU A 1 95 ? 22.245 -4.748 -42.906 1.00 82.69 95 GLU A O 1
ATOM 768 N N . PHE A 1 96 ? 21.296 -6.106 -41.402 1.00 84.06 96 PHE A N 1
ATOM 769 C CA . PHE A 1 96 ? 21.356 -7.280 -42.279 1.00 84.06 96 PHE A CA 1
ATOM 770 C C . PHE A 1 96 ? 20.591 -7.083 -43.590 1.00 84.06 96 PHE A C 1
ATOM 772 O O . PHE A 1 96 ? 21.096 -7.463 -44.645 1.00 84.06 96 PHE A O 1
ATOM 779 N N . ARG A 1 97 ? 19.421 -6.431 -43.562 1.00 84.88 97 ARG A N 1
ATOM 780 C CA . ARG A 1 97 ? 18.645 -6.149 -44.781 1.00 84.88 97 ARG A CA 1
ATOM 781 C C . ARG A 1 97 ? 19.369 -5.181 -45.721 1.00 84.88 97 ARG A C 1
ATOM 783 O O . ARG A 1 97 ? 19.264 -5.307 -46.938 1.00 84.88 97 ARG A O 1
ATOM 790 N N . PHE A 1 98 ? 20.110 -4.220 -45.174 1.00 87.12 98 PHE A N 1
ATOM 791 C CA . PHE A 1 98 ? 20.934 -3.314 -45.973 1.00 87.12 98 PHE A CA 1
ATOM 792 C C . PHE A 1 98 ? 22.093 -4.060 -46.650 1.00 87.12 98 PHE A C 1
ATOM 794 O O . PHE A 1 98 ? 22.305 -3.905 -47.855 1.00 87.12 98 PHE A O 1
ATOM 801 N N . VAL A 1 99 ? 22.785 -4.926 -45.903 1.00 89.38 99 VAL A N 1
ATOM 802 C CA . VAL A 1 99 ? 23.864 -5.773 -46.436 1.00 89.38 99 VAL A CA 1
ATOM 803 C C . VAL A 1 99 ? 23.342 -6.737 -47.504 1.00 89.38 99 VAL A C 1
ATOM 805 O O . VAL A 1 99 ? 23.991 -6.903 -48.534 1.00 89.38 99 VAL A O 1
ATOM 808 N N . GLU A 1 100 ? 22.158 -7.321 -47.312 1.00 91.75 100 GLU A N 1
ATOM 809 C CA . GLU A 1 100 ? 21.510 -8.199 -48.294 1.00 91.75 100 GLU A CA 1
ATOM 810 C C . GLU A 1 100 ? 21.233 -7.469 -49.617 1.00 91.75 100 GLU A C 1
ATOM 812 O O . GLU A 1 100 ? 21.578 -7.973 -50.686 1.00 91.75 100 GLU A O 1
ATOM 817 N N . ILE A 1 101 ? 20.679 -6.253 -49.558 1.00 92.75 101 ILE A N 1
ATOM 818 C CA . ILE A 1 101 ? 20.380 -5.452 -50.754 1.00 92.75 101 ILE A CA 1
ATOM 819 C C . ILE A 1 101 ? 21.669 -5.058 -51.481 1.00 92.75 101 ILE A C 1
ATOM 821 O O . ILE A 1 101 ? 21.750 -5.198 -52.701 1.00 92.75 101 ILE A O 1
ATOM 825 N N . ILE A 1 102 ? 22.695 -4.600 -50.757 1.00 93.56 102 ILE A N 1
ATOM 826 C CA . ILE A 1 102 ? 23.985 -4.258 -51.370 1.00 93.56 102 ILE A CA 1
ATOM 827 C C . ILE A 1 102 ? 24.642 -5.496 -51.978 1.00 93.56 102 ILE A C 1
ATOM 829 O O . ILE A 1 102 ? 25.121 -5.435 -53.110 1.00 93.56 102 ILE A O 1
ATOM 833 N N . GLY A 1 103 ? 24.633 -6.621 -51.265 1.00 94.12 103 GLY A N 1
ATOM 834 C CA . GLY A 1 103 ? 25.159 -7.889 -51.757 1.00 94.12 103 GLY A CA 1
ATOM 835 C C . GLY A 1 103 ? 24.455 -8.341 -53.035 1.00 94.12 103 GLY A C 1
ATOM 836 O O . GLY A 1 103 ? 25.121 -8.725 -53.995 1.00 94.12 103 GLY A O 1
ATOM 837 N N . ALA A 1 104 ? 23.127 -8.212 -53.093 1.00 94.94 104 ALA A N 1
ATOM 838 C CA . ALA A 1 104 ? 22.343 -8.517 -54.283 1.00 94.94 104 ALA A CA 1
ATOM 839 C C . ALA A 1 104 ? 22.681 -7.584 -55.456 1.00 94.94 104 ALA A C 1
ATOM 841 O O . ALA A 1 104 ? 22.874 -8.058 -56.574 1.00 94.94 104 ALA A O 1
ATOM 842 N N . VAL A 1 105 ? 22.810 -6.274 -55.217 1.00 96.00 105 VAL A N 1
ATOM 843 C CA . VAL A 1 105 ? 23.164 -5.296 -56.261 1.00 96.00 105 VAL A CA 1
ATOM 844 C C . VAL A 1 105 ? 24.574 -5.544 -56.794 1.00 96.00 105 VAL A C 1
ATOM 846 O O . VAL A 1 105 ? 24.764 -5.622 -58.006 1.00 96.00 105 VAL A O 1
ATOM 849 N N . ILE A 1 106 ? 25.563 -5.707 -55.914 1.00 95.50 106 ILE A N 1
ATOM 850 C CA . ILE A 1 106 ? 26.955 -5.956 -56.313 1.00 95.50 106 ILE A CA 1
ATOM 851 C C . ILE A 1 106 ? 27.068 -7.305 -57.028 1.00 95.50 106 ILE A C 1
ATOM 853 O O . ILE A 1 106 ? 27.671 -7.381 -58.098 1.00 95.50 106 ILE A O 1
ATOM 857 N N . GLY A 1 107 ? 26.451 -8.356 -56.482 1.00 95.00 107 GLY A N 1
ATOM 858 C CA . GLY A 1 107 ? 26.430 -9.681 -57.099 1.00 95.00 107 GLY A CA 1
ATOM 859 C C . GLY A 1 107 ? 25.775 -9.667 -58.480 1.00 95.00 107 GLY A C 1
ATOM 860 O O . GLY A 1 107 ? 26.300 -10.269 -59.416 1.00 95.00 107 GLY A O 1
ATOM 861 N N . PHE A 1 108 ? 24.683 -8.915 -58.641 1.00 95.94 108 PHE A N 1
ATOM 862 C CA . PHE A 1 108 ? 24.029 -8.730 -59.933 1.00 95.94 108 PHE A CA 1
ATOM 863 C C . PHE A 1 108 ? 24.915 -7.971 -60.928 1.00 95.94 108 PHE A C 1
ATOM 865 O O . PHE A 1 108 ? 25.046 -8.406 -62.069 1.00 95.94 108 PHE A O 1
ATOM 872 N N . LEU A 1 109 ? 25.562 -6.877 -60.511 1.00 96.06 109 LEU A N 1
ATOM 873 C CA . LEU A 1 109 ? 26.452 -6.094 -61.376 1.00 96.06 109 LEU A CA 1
ATOM 874 C C . LEU A 1 109 ? 27.659 -6.910 -61.849 1.00 96.06 109 LEU A C 1
ATOM 876 O O . LEU A 1 109 ? 27.965 -6.915 -63.042 1.00 96.06 109 LEU A O 1
ATOM 880 N N . ILE A 1 110 ? 28.317 -7.630 -60.937 1.00 96.12 110 ILE A N 1
ATOM 881 C CA . ILE A 1 110 ? 29.458 -8.492 -61.270 1.00 96.12 110 ILE A CA 1
ATOM 882 C C . ILE A 1 110 ? 29.005 -9.637 -62.182 1.00 96.12 110 ILE A C 1
ATOM 884 O O . ILE A 1 110 ? 29.641 -9.889 -63.204 1.00 96.12 110 ILE A O 1
ATOM 888 N N . GLY A 1 111 ? 27.883 -10.290 -61.862 1.00 95.06 111 GLY A N 1
ATOM 889 C CA . GLY A 1 111 ? 27.324 -11.366 -62.680 1.00 95.06 111 GLY A CA 1
ATOM 890 C C . GLY A 1 111 ? 26.957 -10.904 -64.093 1.00 95.06 111 GLY A C 1
ATOM 891 O O . GLY A 1 111 ? 27.321 -11.558 -65.070 1.00 95.06 111 GLY A O 1
ATOM 892 N N . ALA A 1 112 ? 26.307 -9.746 -64.225 1.00 94.88 1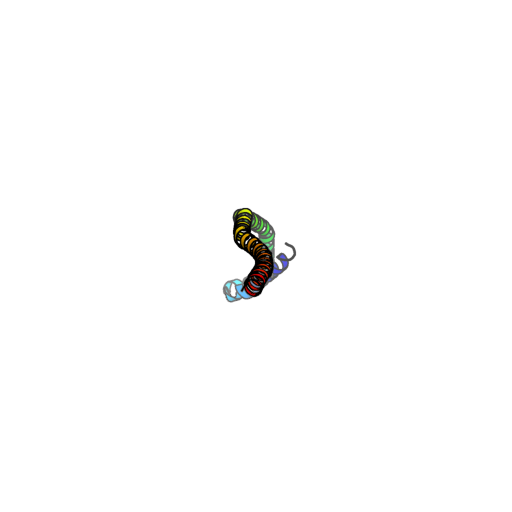12 ALA A N 1
ATOM 893 C CA . ALA A 1 112 ? 25.961 -9.160 -65.518 1.00 94.88 112 ALA A CA 1
ATOM 894 C C . ALA A 1 112 ? 27.212 -8.811 -66.338 1.00 94.88 112 ALA A C 1
ATOM 896 O O . ALA A 1 112 ? 27.277 -9.114 -67.530 1.00 94.88 112 ALA A O 1
ATOM 897 N N . PHE A 1 113 ? 28.229 -8.229 -65.697 1.00 95.44 113 PHE A N 1
ATOM 898 C CA . PHE A 1 113 ? 29.496 -7.909 -66.349 1.00 95.44 113 PHE A CA 1
ATOM 899 C C . PHE A 1 113 ? 30.232 -9.170 -66.825 1.00 95.44 113 PHE A C 1
ATOM 901 O O . PHE A 1 113 ? 30.730 -9.217 -67.951 1.00 95.44 113 PHE A O 1
ATOM 908 N N . GLN A 1 114 ? 30.235 -10.229 -66.011 1.00 94.25 114 GLN A N 1
ATOM 909 C CA . GLN A 1 114 ? 30.825 -11.519 -66.364 1.00 94.25 114 GLN A CA 1
ATOM 910 C C . GLN A 1 114 ? 30.113 -12.173 -67.558 1.00 94.25 114 GLN A C 1
ATOM 912 O O . GLN A 1 114 ? 30.776 -12.690 -68.462 1.00 94.25 114 GLN A O 1
ATOM 917 N N . VAL A 1 115 ? 28.778 -12.121 -67.604 1.00 95.00 115 VAL A N 1
ATOM 918 C CA . VAL A 1 115 ? 27.995 -12.617 -68.749 1.00 95.00 115 VAL A CA 1
ATOM 919 C C . VAL A 1 115 ? 28.295 -11.806 -70.011 1.00 95.00 115 VAL A C 1
ATOM 921 O O . VAL A 1 115 ? 28.509 -12.399 -71.068 1.00 95.00 115 VAL A O 1
ATOM 924 N N . LEU A 1 116 ? 28.379 -10.476 -69.907 1.00 94.38 116 LEU A N 1
ATOM 925 C CA . LEU A 1 116 ? 28.673 -9.593 -71.039 1.00 94.38 116 LEU A CA 1
ATOM 926 C C . LEU A 1 116 ? 30.053 -9.880 -71.651 1.00 94.38 116 LEU A C 1
ATOM 928 O O . LEU A 1 116 ? 30.162 -10.026 -72.867 1.00 94.38 116 LEU A O 1
ATOM 932 N N . ILE A 1 117 ? 31.094 -10.015 -70.820 1.00 94.56 117 ILE A N 1
ATOM 933 C CA . ILE A 1 117 ? 32.445 -10.371 -71.288 1.00 94.56 117 ILE A CA 1
ATOM 934 C C . ILE A 1 117 ? 32.445 -11.747 -71.951 1.00 94.56 117 ILE A C 1
ATOM 936 O O . ILE A 1 117 ? 33.048 -11.921 -73.011 1.00 94.56 117 ILE A O 1
ATOM 940 N N . THR A 1 118 ? 31.767 -12.719 -71.338 1.00 94.31 118 THR A N 1
ATOM 941 C CA . THR A 1 118 ? 31.699 -14.088 -71.864 1.00 94.31 118 THR A CA 1
ATOM 942 C C . THR A 1 118 ? 31.009 -14.122 -73.224 1.00 94.31 118 THR A C 1
ATOM 944 O O . THR A 1 118 ? 31.439 -14.863 -74.100 1.00 94.31 118 THR A O 1
ATOM 947 N N . TRP A 1 119 ? 29.967 -13.311 -73.418 1.00 93.00 119 TRP A N 1
ATOM 948 C CA . TRP A 1 119 ? 29.259 -13.213 -74.692 1.00 93.00 119 TRP A CA 1
ATOM 949 C C . TRP A 1 119 ? 30.060 -12.465 -75.764 1.00 93.00 119 TRP A C 1
ATOM 951 O O . TRP A 1 119 ? 29.999 -12.843 -76.922 1.00 93.00 119 TRP A O 1
ATOM 961 N N . LEU A 1 120 ? 30.834 -11.438 -75.394 1.00 91.31 120 LEU A N 1
ATOM 962 C CA . LEU A 1 120 ? 31.672 -10.685 -76.339 1.00 91.31 120 LEU A CA 1
ATOM 963 C C . LEU A 1 120 ? 32.923 -11.465 -76.786 1.00 91.31 120 LEU A C 1
ATOM 965 O O . LEU A 1 120 ? 33.445 -11.233 -77.872 1.00 91.31 120 LEU A O 1
ATOM 969 N N . THR A 1 121 ? 33.431 -12.350 -75.925 1.00 89.44 121 THR A N 1
ATOM 970 C CA . THR A 1 121 ? 34.660 -13.131 -76.163 1.00 89.44 121 THR A CA 1
ATOM 971 C C . THR A 1 121 ? 34.388 -14.458 -76.884 1.00 89.44 121 THR A C 1
ATOM 973 O O . THR A 1 121 ? 35.323 -15.092 -77.372 1.00 89.44 121 THR A O 1
ATOM 976 N N . ARG A 1 122 ? 33.129 -14.900 -76.930 1.00 71.19 122 ARG A N 1
ATOM 977 C CA . ARG A 1 122 ? 32.697 -16.156 -77.548 1.00 71.19 122 ARG A CA 1
ATOM 978 C C . ARG A 1 122 ? 32.087 -15.910 -78.920 1.00 71.19 122 ARG A C 1
ATOM 980 O O . ARG A 1 122 ? 32.326 -16.768 -79.796 1.00 71.19 122 ARG A O 1
#